Protein AF-X6LCC2-F1 (afdb_monomer)

Organism: Reticulomyxa filosa (NCBI:txid46433)

Solvent-accessible surface area (backbone atoms only — not comparable to full-atom values): 4965 Å² total; per-residue (Å²): 94,74,63,40,49,24,19,42,71,41,37,49,71,59,36,52,52,50,47,70,77,35,76,84,66,50,64,88,76,44,57,42,99,83,71,42,30,30,48,54,35,2,56,80,57,69,16,58,72,34,29,53,49,50,54,49,58,65,66,66,71,50,79,88,73,83,47,81,71,59,67,66,80,69,54,69,65,68,70,59,62,78,76,110

Nearest PDB structures (foldseek):
  6v9x-assembly1_A  TM=8.706E-01  e=2.696E-01  Homo sapiens
  6wj5-assembly1_D  TM=8.543E-01  e=2.696E-01  Homo sapiens
  7or0-assembly1_A  TM=8.600E-01  e=2.696E-01  Homo sapiens
  7yks-assembly1_A  TM=8.739E-01  e=1.024E+00  Drosophila melanogaster
  3w9g-assembly6_D-3  TM=5.692E-01  e=6.439E-01  Gallus gallus

InterPro domains:
  IPR002110 Ankyrin repeat [PF12796] (1-62)
  IPR002110 Ankyrin repeat [SM00248] (1-27)
  IPR002110 Ankyrin repeat [SM00248] (34-63)
  IPR036770 Ankyrin repeat-containing domain superfamily [G3DSA:1.25.40.20] (1-82)
  IPR036770 Ankyrin repeat-containing domain superfamily [SSF48403] (2-64)

Mean predicted aligned error: 9.97 Å

Radius of gyration: 13.3 Å; Cα contacts (8 Å, |Δi|>4): 78; chains: 1; bounding box: 30×30×34 Å

Sequence (84 aa):
TVVHEAAKSGNLSQLKLILQNHPDIDINYSCNEHRQTPLHLAINHQQWDVACYCIKQSAYIDIKEGAVNSLILGTPFENIKNSL

Structure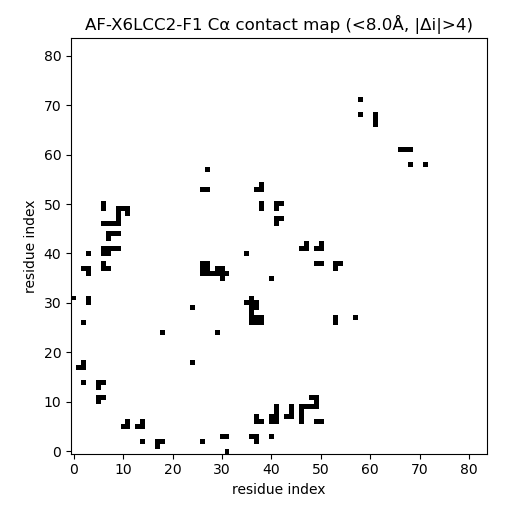 (mmCIF, N/CA/C/O backbone):
data_AF-X6LCC2-F1
#
_entry.id   AF-X6LCC2-F1
#
loop_
_atom_site.group_PDB
_atom_site.id
_atom_site.type_symbol
_atom_site.label_atom_id
_atom_site.label_alt_id
_atom_site.label_comp_id
_atom_site.label_asym_id
_atom_site.label_entity_id
_atom_site.label_seq_id
_atom_site.pdbx_PDB_ins_code
_atom_site.Cartn_x
_atom_site.Cartn_y
_atom_site.Cartn_z
_atom_site.occupancy
_atom_site.B_iso_or_equiv
_atom_site.auth_seq_id
_atom_site.auth_comp_id
_atom_site.auth_asym_id
_atom_site.auth_atom_id
_atom_site.pdbx_PDB_model_num
ATOM 1 N N . THR A 1 1 ? 2.588 -4.009 -11.516 1.00 86.31 1 THR A N 1
ATOM 2 C CA . THR A 1 1 ? 1.444 -4.954 -11.578 1.00 86.31 1 THR A CA 1
ATOM 3 C C . THR A 1 1 ? 0.167 -4.243 -11.142 1.00 86.31 1 THR A C 1
ATOM 5 O O . THR A 1 1 ? 0.259 -3.112 -10.680 1.00 86.31 1 THR A O 1
ATOM 8 N N . VAL A 1 2 ? -1.012 -4.865 -11.270 1.00 92.06 2 VAL A N 1
ATOM 9 C CA . VAL A 1 2 ? -2.311 -4.198 -11.022 1.00 92.06 2 VAL A CA 1
ATOM 10 C C . VAL A 1 2 ? -2.440 -3.645 -9.590 1.00 92.06 2 VAL A C 1
ATOM 12 O O . VAL A 1 2 ? -2.899 -2.521 -9.413 1.00 92.06 2 VAL A O 1
ATOM 15 N N . VAL A 1 3 ? -1.954 -4.374 -8.574 1.00 94.62 3 VAL A N 1
ATOM 16 C CA . VAL A 1 3 ? -1.960 -3.915 -7.166 1.00 94.62 3 VAL A CA 1
ATOM 17 C C . VAL A 1 3 ? -1.081 -2.672 -6.947 1.00 94.62 3 VAL A C 1
ATOM 19 O O . VAL A 1 3 ? -1.443 -1.772 -6.196 1.00 94.62 3 VAL A O 1
ATOM 22 N N . HIS A 1 4 ? 0.048 -2.586 -7.657 1.00 95.12 4 HIS A N 1
ATOM 23 C CA . HIS A 1 4 ? 0.971 -1.452 -7.588 1.00 95.12 4 HIS A CA 1
ATOM 24 C C . HIS A 1 4 ? 0.375 -0.203 -8.239 1.00 95.12 4 HIS A C 1
ATOM 26 O O . HIS A 1 4 ? 0.502 0.884 -7.687 1.00 95.12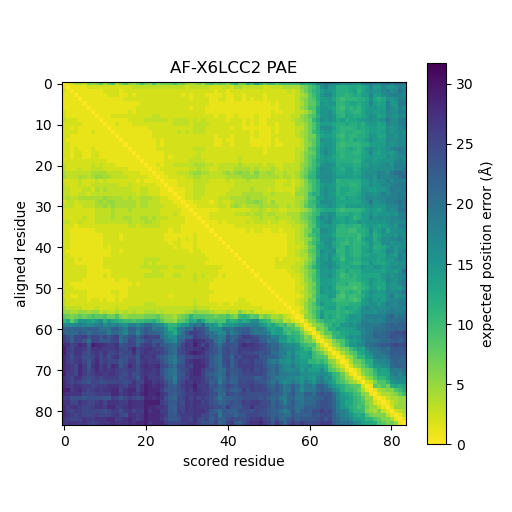 4 HIS A O 1
ATOM 32 N N . GLU A 1 5 ? -0.302 -0.359 -9.380 1.00 96.50 5 GLU A N 1
ATOM 33 C CA . GLU A 1 5 ? -0.957 0.766 -10.054 1.00 96.50 5 GLU A CA 1
ATOM 34 C C . GLU A 1 5 ? -2.115 1.313 -9.216 1.00 96.50 5 GLU A C 1
ATOM 36 O O . GLU A 1 5 ? -2.197 2.520 -9.017 1.00 96.50 5 GLU A O 1
ATOM 41 N N . ALA A 1 6 ? -2.943 0.440 -8.628 1.00 96.62 6 ALA A N 1
ATOM 42 C CA . ALA A 1 6 ? -4.016 0.866 -7.728 1.00 96.62 6 ALA A CA 1
ATOM 43 C C . ALA A 1 6 ? -3.477 1.643 -6.512 1.00 96.62 6 ALA A C 1
ATOM 45 O O . ALA A 1 6 ? -4.093 2.613 -6.069 1.00 96.62 6 ALA A O 1
ATOM 46 N N . ALA A 1 7 ? -2.313 1.244 -5.988 1.00 96.81 7 ALA A N 1
ATOM 47 C CA . ALA A 1 7 ? -1.675 1.952 -4.887 1.00 96.81 7 ALA A CA 1
ATOM 48 C C . ALA A 1 7 ? -1.070 3.296 -5.309 1.00 96.81 7 ALA A C 1
ATOM 50 O O . ALA A 1 7 ? -1.256 4.299 -4.622 1.00 96.81 7 ALA A O 1
ATOM 51 N N . LYS A 1 8 ? -0.409 3.330 -6.469 1.00 97.00 8 LYS A N 1
ATOM 52 C CA . LYS A 1 8 ? 0.141 4.543 -7.080 1.00 97.00 8 LYS A CA 1
ATOM 53 C C . LYS A 1 8 ? -0.944 5.578 -7.389 1.00 97.00 8 LYS A C 1
ATOM 55 O O . LYS A 1 8 ? -0.734 6.767 -7.168 1.00 97.00 8 LYS A O 1
ATOM 60 N N . SER A 1 9 ? -2.097 5.131 -7.885 1.00 97.50 9 SER A N 1
ATOM 61 C CA . SER A 1 9 ? -3.224 5.993 -8.251 1.00 97.50 9 SER A CA 1
ATOM 62 C C . SER A 1 9 ? -4.108 6.390 -7.063 1.00 97.50 9 SER A C 1
ATOM 64 O O . SER A 1 9 ? -5.060 7.142 -7.251 1.00 97.50 9 SER A O 1
ATOM 66 N N . GLY A 1 10 ? -3.873 5.825 -5.873 1.00 9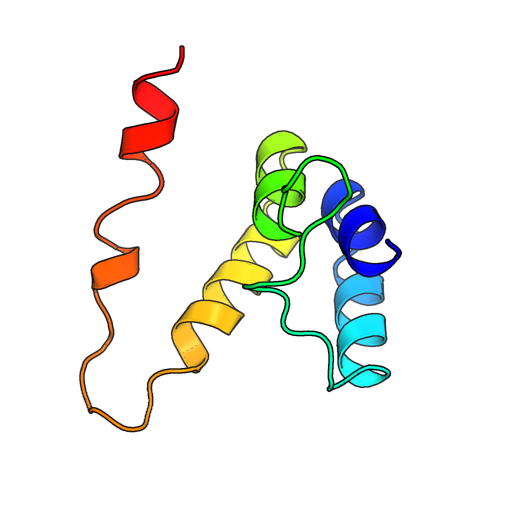6.88 10 GLY A N 1
ATOM 67 C CA . GLY A 1 10 ? -4.702 6.058 -4.687 1.00 96.88 10 GLY A CA 1
ATOM 68 C C . GLY A 1 10 ? -6.082 5.407 -4.723 1.00 96.88 10 GLY A C 1
ATOM 69 O O . GLY A 1 10 ? -6.944 5.744 -3.912 1.00 96.88 10 GLY A O 1
ATOM 70 N N . ASN A 1 11 ? -6.324 4.466 -5.638 1.00 97.31 11 ASN A N 1
ATOM 71 C CA . ASN A 1 11 ? -7.632 3.835 -5.778 1.00 97.31 11 ASN A CA 1
ATOM 72 C C . ASN A 1 11 ? -7.819 2.721 -4.737 1.00 97.31 11 ASN A C 1
ATOM 74 O O . ASN A 1 11 ? -7.686 1.530 -5.032 1.00 97.31 11 ASN A O 1
ATOM 78 N N . LEU A 1 12 ? -8.146 3.110 -3.501 1.00 96.81 12 LEU A N 1
ATOM 79 C CA . LEU A 1 12 ? -8.325 2.184 -2.380 1.00 96.81 12 LEU A CA 1
ATOM 80 C C . LEU A 1 12 ? -9.417 1.133 -2.637 1.00 96.81 12 LEU A C 1
ATOM 82 O O . LEU A 1 12 ? -9.265 -0.020 -2.236 1.00 96.81 12 LEU A O 1
ATOM 86 N N . SER A 1 13 ? -10.513 1.506 -3.300 1.00 97.44 13 SER A N 1
ATOM 87 C CA . SER A 1 13 ? -11.605 0.576 -3.615 1.00 97.44 13 SER A CA 1
ATOM 88 C C . SER A 1 13 ? -11.142 -0.518 -4.573 1.00 97.44 13 SER A C 1
ATOM 90 O O . SER A 1 13 ? -11.381 -1.700 -4.325 1.00 97.44 13 SER A O 1
ATOM 92 N N . GLN A 1 14 ? -10.422 -0.138 -5.630 1.00 96.69 14 GLN A N 1
ATOM 93 C CA . GLN A 1 14 ? -9.839 -1.093 -6.568 1.00 96.69 14 GLN A CA 1
ATOM 94 C C . GLN A 1 14 ? -8.767 -1.952 -5.897 1.00 96.69 14 GLN A C 1
ATOM 96 O O . GLN A 1 14 ? -8.746 -3.161 -6.112 1.00 96.69 14 GLN A O 1
ATOM 101 N N . LEU A 1 15 ? -7.919 -1.356 -5.053 1.00 96.06 15 LEU A N 1
ATOM 102 C CA . LEU A 1 15 ? -6.917 -2.093 -4.287 1.00 96.06 15 LEU A CA 1
ATOM 103 C C . LEU A 1 15 ? -7.572 -3.197 -3.448 1.00 96.06 15 LEU A C 1
ATOM 105 O O . LEU A 1 15 ? -7.180 -4.354 -3.552 1.00 96.06 15 LEU A O 1
ATOM 109 N N . LYS A 1 16 ? -8.615 -2.866 -2.677 1.00 94.94 16 LYS A N 1
ATOM 110 C CA . LYS A 1 16 ? -9.357 -3.844 -1.867 1.00 94.94 16 LYS A CA 1
ATOM 111 C C . LYS A 1 16 ? -9.992 -4.943 -2.718 1.00 94.94 16 LYS A C 1
ATOM 113 O O . LYS A 1 16 ? -9.886 -6.107 -2.352 1.00 94.94 16 LYS A O 1
ATOM 118 N N . LEU A 1 17 ? -10.606 -4.590 -3.849 1.00 96.75 17 LEU A N 1
ATOM 119 C CA . LEU A 1 17 ? -11.222 -5.563 -4.756 1.00 96.75 17 LEU A CA 1
ATOM 120 C C . LEU A 1 17 ? -10.190 -6.551 -5.322 1.00 96.75 17 LEU A C 1
ATOM 122 O O . LEU A 1 17 ? -10.457 -7.748 -5.392 1.00 96.75 17 LEU A O 1
ATOM 126 N N . ILE A 1 18 ? -9.000 -6.066 -5.692 1.00 95.00 18 ILE A N 1
ATOM 127 C CA . ILE A 1 18 ? -7.901 -6.919 -6.163 1.00 95.00 18 ILE A CA 1
ATOM 128 C C . ILE A 1 18 ? -7.499 -7.909 -5.067 1.00 95.00 18 ILE A C 1
ATOM 130 O O . ILE A 1 18 ? -7.425 -9.100 -5.340 1.00 95.00 18 ILE A O 1
ATOM 134 N N . LEU A 1 19 ? -7.292 -7.446 -3.832 1.00 92.69 19 LEU A N 1
ATOM 135 C CA . LEU A 1 19 ? -6.881 -8.319 -2.724 1.00 92.69 19 LEU A CA 1
ATOM 136 C C . LEU A 1 19 ? -7.959 -9.328 -2.321 1.00 92.69 19 LEU A C 1
ATOM 138 O O . LEU A 1 19 ? -7.640 -10.439 -1.918 1.00 92.69 19 LEU A O 1
ATOM 142 N N . GLN A 1 20 ? -9.234 -8.967 -2.463 1.00 93.94 20 GLN A N 1
ATOM 143 C CA . GLN A 1 20 ? -10.346 -9.895 -2.250 1.00 93.94 20 GLN A CA 1
ATOM 144 C C . GLN A 1 20 ? -10.386 -11.003 -3.308 1.00 93.94 20 GLN A C 1
ATOM 146 O O . GLN A 1 20 ? -10.644 -12.156 -2.972 1.00 93.94 20 GLN A O 1
ATOM 151 N N . ASN A 1 21 ? -10.127 -10.664 -4.573 1.00 95.94 21 ASN A N 1
ATOM 152 C CA . ASN A 1 21 ? -10.147 -11.624 -5.681 1.00 95.94 21 ASN A CA 1
ATOM 153 C C . ASN A 1 21 ? -8.850 -12.441 -5.799 1.00 95.94 21 ASN A C 1
ATOM 155 O O . ASN A 1 21 ? -8.857 -13.507 -6.411 1.00 95.94 21 ASN A O 1
ATOM 159 N N . HIS A 1 22 ? -7.754 -11.946 -5.224 1.00 92.31 22 HIS A N 1
ATOM 160 C CA . HIS A 1 22 ? -6.422 -12.548 -5.275 1.00 92.31 22 HIS A CA 1
ATOM 161 C C . HIS A 1 22 ? -5.840 -12.678 -3.858 1.00 92.31 22 HIS A C 1
ATOM 163 O O . HIS A 1 22 ? -4.946 -11.912 -3.482 1.00 92.31 22 HIS A O 1
ATOM 169 N N . PRO A 1 23 ? -6.356 -13.620 -3.045 1.00 89.44 23 PRO A N 1
ATOM 170 C CA . PRO A 1 23 ? -5.934 -13.794 -1.653 1.00 89.44 23 PRO A CA 1
ATOM 171 C C . PRO A 1 23 ? -4.478 -14.269 -1.506 1.00 89.44 23 PRO A C 1
ATOM 173 O O . PRO A 1 23 ? -3.941 -14.268 -0.403 1.00 89.44 23 PRO A O 1
ATOM 176 N N . ASP A 1 24 ? -3.841 -14.683 -2.601 1.00 90.50 24 ASP A N 1
ATOM 177 C CA . ASP A 1 24 ? -2.430 -15.055 -2.693 1.00 90.50 24 ASP A CA 1
ATOM 178 C C . ASP A 1 24 ? -1.474 -13.848 -2.738 1.00 90.50 24 ASP A C 1
ATOM 180 O O . ASP A 1 24 ? -0.272 -14.001 -2.510 1.00 90.50 24 ASP A O 1
ATOM 184 N N . ILE A 1 25 ? -1.983 -12.640 -3.007 1.00 89.88 25 ILE A N 1
ATOM 185 C CA . ILE A 1 25 ? -1.162 -11.428 -3.040 1.00 89.88 25 ILE A CA 1
ATOM 186 C C . ILE A 1 25 ? -0.873 -10.953 -1.617 1.00 89.88 25 ILE A C 1
ATOM 188 O O . ILE A 1 25 ? -1.715 -10.335 -0.965 1.00 89.88 25 ILE A O 1
ATOM 192 N N . ASP A 1 26 ? 0.373 -11.119 -1.183 1.00 89.19 26 ASP A N 1
ATOM 193 C CA . ASP A 1 26 ? 0.876 -10.435 0.005 1.00 89.19 26 ASP A CA 1
ATOM 194 C C . ASP A 1 26 ? 1.397 -9.035 -0.356 1.00 89.19 26 ASP A C 1
ATOM 196 O O . ASP A 1 26 ? 2.474 -8.869 -0.937 1.00 89.19 26 ASP A O 1
ATOM 200 N N . ILE A 1 27 ? 0.632 -7.999 -0.004 1.00 88.19 27 ILE A N 1
ATOM 201 C CA . ILE A 1 27 ? 0.980 -6.597 -0.289 1.00 88.19 27 ILE A CA 1
ATOM 202 C C . ILE A 1 27 ? 2.229 -6.098 0.438 1.00 88.19 27 ILE A C 1
ATOM 204 O O . ILE A 1 27 ? 2.754 -5.046 0.069 1.00 88.19 27 ILE A O 1
ATOM 208 N N . ASN A 1 28 ? 2.705 -6.819 1.455 1.00 84.69 28 ASN A N 1
ATOM 209 C CA . ASN A 1 28 ? 3.908 -6.445 2.192 1.00 84.69 28 ASN A CA 1
ATOM 210 C C . ASN A 1 28 ? 5.182 -6.904 1.471 1.00 84.69 28 ASN A C 1
ATOM 212 O O . ASN A 1 28 ? 6.219 -6.255 1.601 1.00 84.69 28 ASN A O 1
ATOM 216 N N . TYR A 1 29 ? 5.096 -7.983 0.686 1.00 85.06 29 TYR A N 1
ATOM 217 C CA . TYR A 1 29 ? 6.241 -8.587 -0.009 1.00 85.06 29 TYR A CA 1
ATOM 218 C C . TYR A 1 29 ? 6.152 -8.503 -1.538 1.00 85.06 29 TYR A C 1
ATOM 220 O O . TYR A 1 29 ? 7.148 -8.732 -2.226 1.00 85.06 29 TYR A O 1
ATOM 228 N N . SER A 1 30 ? 4.986 -8.165 -2.094 1.00 88.25 30 SER A N 1
ATOM 229 C CA . SER A 1 30 ? 4.829 -7.944 -3.531 1.00 88.25 30 SER A CA 1
ATOM 230 C C . SER A 1 30 ? 5.594 -6.693 -3.962 1.00 88.25 30 SER A C 1
ATOM 232 O O . SER A 1 30 ? 5.351 -5.606 -3.442 1.00 88.25 30 SER A O 1
ATOM 234 N N . CYS A 1 31 ? 6.492 -6.849 -4.936 1.00 91.25 31 CYS A N 1
ATOM 235 C CA . CYS A 1 31 ? 7.306 -5.770 -5.487 1.00 91.25 31 CYS A CA 1
ATOM 236 C C . CYS A 1 31 ? 7.125 -5.658 -7.005 1.00 91.25 31 CYS A C 1
ATOM 238 O O . CYS A 1 31 ? 6.967 -6.662 -7.705 1.00 91.25 31 CYS A O 1
ATOM 240 N N . ASN A 1 32 ? 7.178 -4.432 -7.526 1.00 91.06 32 ASN A N 1
ATOM 241 C CA . ASN A 1 32 ? 7.268 -4.176 -8.963 1.00 91.06 32 ASN A CA 1
ATOM 242 C C . ASN A 1 32 ? 8.706 -4.390 -9.491 1.00 91.06 32 ASN A C 1
ATOM 244 O O . ASN A 1 32 ? 9.622 -4.742 -8.748 1.00 91.06 32 ASN A O 1
ATOM 248 N N . GLU A 1 33 ? 8.918 -4.131 -10.784 1.00 92.81 33 GLU A N 1
ATOM 249 C CA . GLU A 1 33 ? 10.232 -4.220 -11.445 1.00 92.81 33 GLU A CA 1
ATOM 250 C C . GLU A 1 33 ? 11.304 -3.292 -10.842 1.00 92.81 33 GLU A C 1
ATOM 252 O O . GLU A 1 33 ? 12.496 -3.575 -10.929 1.00 92.81 33 GLU A O 1
ATOM 257 N N . HIS A 1 34 ? 10.883 -2.226 -10.156 1.00 91.19 34 HIS A N 1
ATOM 258 C CA . HIS A 1 34 ? 11.746 -1.288 -9.436 1.00 91.19 34 HIS A CA 1
ATOM 259 C C . HIS A 1 34 ? 11.946 -1.657 -7.959 1.00 91.19 34 HIS A C 1
ATOM 261 O O . HIS A 1 34 ? 12.462 -0.844 -7.194 1.00 91.19 34 HIS A O 1
ATOM 267 N N . ARG A 1 35 ? 11.545 -2.865 -7.538 1.00 91.44 35 ARG A N 1
ATOM 268 C CA . ARG A 1 35 ? 11.606 -3.334 -6.140 1.00 91.44 35 ARG A CA 1
ATOM 269 C C . ARG A 1 35 ? 10.787 -2.483 -5.158 1.00 91.44 35 ARG A C 1
ATOM 271 O O . ARG A 1 35 ? 11.092 -2.443 -3.971 1.00 91.44 35 ARG A O 1
ATOM 278 N N . GLN A 1 36 ? 9.750 -1.803 -5.639 1.00 91.31 36 GLN A N 1
ATOM 279 C CA . GLN A 1 36 ? 8.856 -1.000 -4.808 1.00 91.31 36 GLN A CA 1
ATOM 280 C C . GLN A 1 36 ? 7.619 -1.812 -4.450 1.00 91.31 36 GLN A C 1
ATOM 282 O O . GLN A 1 36 ? 6.987 -2.376 -5.340 1.00 91.31 36 GLN A O 1
ATOM 287 N N . THR A 1 37 ? 7.249 -1.808 -3.172 1.00 94.44 37 THR A N 1
ATOM 288 C CA . THR A 1 37 ? 5.968 -2.359 -2.703 1.00 94.44 37 THR A CA 1
ATOM 289 C C . THR A 1 37 ? 4.811 -1.384 -2.971 1.00 94.44 37 THR A C 1
ATOM 291 O O . THR A 1 37 ? 5.048 -0.188 -3.193 1.00 94.44 37 THR A O 1
ATOM 294 N N . PRO A 1 38 ? 3.541 -1.829 -2.891 1.00 95.19 38 PRO A N 1
ATOM 295 C CA . PRO A 1 38 ? 2.381 -0.939 -2.942 1.00 95.19 38 PRO A CA 1
ATOM 296 C C . PRO A 1 38 ? 2.458 0.228 -1.944 1.00 95.19 38 PRO A C 1
ATOM 298 O O . PRO A 1 38 ? 2.084 1.348 -2.287 1.00 95.19 38 PRO A O 1
ATOM 301 N N . LEU A 1 39 ? 3.002 0.006 -0.739 1.00 95.31 39 LEU A N 1
ATOM 302 C CA . LEU A 1 39 ? 3.196 1.066 0.256 1.00 95.31 39 LEU A CA 1
ATOM 303 C C . LEU A 1 39 ? 4.196 2.136 -0.215 1.00 95.31 39 LEU A C 1
ATOM 305 O O . LEU A 1 39 ? 3.914 3.323 -0.063 1.00 95.31 39 LEU A O 1
ATOM 309 N N . HIS A 1 40 ? 5.319 1.746 -0.834 1.00 92.44 40 HIS A N 1
ATOM 310 C CA . HIS A 1 40 ? 6.290 2.706 -1.381 1.00 92.44 40 HIS A CA 1
ATOM 311 C C . HIS A 1 40 ? 5.642 3.622 -2.424 1.00 92.44 40 HIS A C 1
ATOM 313 O O . HIS A 1 40 ? 5.832 4.836 -2.396 1.00 92.44 40 HIS A O 1
ATOM 319 N N . LEU A 1 41 ? 4.851 3.045 -3.333 1.00 95.69 41 LEU A N 1
ATOM 320 C CA . LEU A 1 41 ? 4.158 3.810 -4.370 1.00 95.69 41 LEU A CA 1
ATOM 321 C C . LEU A 1 41 ? 3.109 4.749 -3.776 1.00 95.69 41 LEU A C 1
ATOM 323 O O . LEU A 1 41 ? 3.042 5.906 -4.183 1.00 95.69 41 LEU A O 1
ATOM 327 N N . ALA A 1 42 ? 2.340 4.284 -2.790 1.00 96.06 42 ALA A N 1
ATOM 328 C CA . ALA A 1 42 ? 1.354 5.115 -2.114 1.00 96.06 42 ALA A CA 1
ATOM 329 C C . ALA A 1 42 ? 2.003 6.317 -1.409 1.00 96.06 42 ALA A C 1
ATOM 331 O O . ALA A 1 42 ? 1.518 7.434 -1.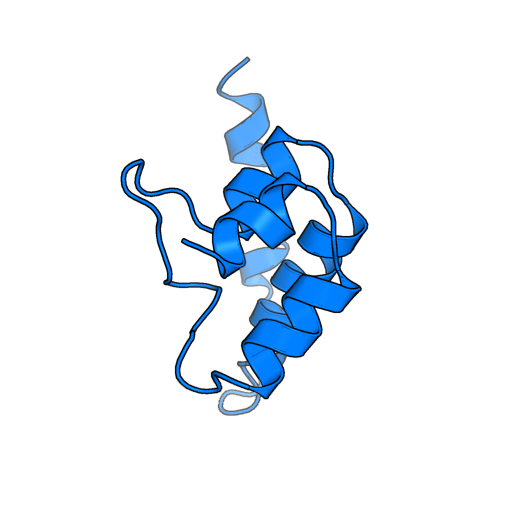555 1.00 96.06 42 ALA A O 1
ATOM 332 N N . ILE A 1 43 ? 3.127 6.126 -0.708 1.00 92.81 43 ILE A N 1
ATOM 333 C CA . ILE A 1 43 ? 3.852 7.220 -0.036 1.00 92.81 43 ILE A CA 1
ATOM 334 C C . ILE A 1 43 ? 4.423 8.210 -1.058 1.00 92.81 43 ILE A C 1
ATOM 336 O O . ILE A 1 43 ? 4.172 9.410 -0.952 1.00 92.81 43 ILE A O 1
ATOM 340 N N . ASN A 1 44 ? 5.129 7.721 -2.083 1.00 94.31 44 ASN A N 1
ATOM 341 C CA . ASN A 1 44 ? 5.764 8.575 -3.095 1.00 94.31 44 ASN A CA 1
ATOM 342 C C . ASN A 1 44 ? 4.749 9.418 -3.882 1.00 94.31 44 ASN A C 1
ATOM 344 O O . ASN A 1 44 ? 5.064 10.521 -4.323 1.00 94.31 44 ASN A O 1
ATOM 348 N N . HIS A 1 45 ? 3.528 8.905 -4.044 1.00 94.81 45 HIS A N 1
ATOM 349 C CA . HIS A 1 45 ? 2.430 9.591 -4.722 1.00 94.81 45 HIS A CA 1
ATOM 350 C C . HIS A 1 45 ? 1.437 10.263 -3.761 1.00 94.81 45 HIS A C 1
ATOM 352 O O . HIS A 1 45 ? 0.391 10.723 -4.216 1.00 94.81 45 HIS A O 1
ATOM 358 N N . GLN A 1 46 ? 1.752 10.343 -2.461 1.00 97.06 46 GLN A N 1
ATOM 359 C CA . GLN A 1 46 ? 0.943 11.012 -1.428 1.00 97.06 46 GLN A CA 1
ATOM 360 C C . GLN A 1 46 ? -0.487 10.452 -1.287 1.00 97.06 46 GLN A C 1
ATOM 362 O O . GLN A 1 46 ? -1.434 11.162 -0.955 1.00 97.06 46 GLN A O 1
ATOM 367 N N . GLN A 1 47 ? -0.649 9.152 -1.525 1.00 97.81 47 GLN A N 1
ATOM 368 C CA . GLN A 1 47 ? -1.912 8.424 -1.434 1.00 97.81 47 GLN A CA 1
ATOM 369 C C . GLN A 1 47 ? -2.128 7.890 -0.014 1.00 97.81 47 GLN A C 1
ATOM 371 O O . GLN A 1 47 ? -2.001 6.693 0.263 1.00 97.81 47 GLN A O 1
ATOM 376 N N . TRP A 1 48 ? -2.434 8.799 0.912 1.00 93.31 48 TRP A N 1
ATOM 377 C CA . TRP A 1 48 ? -2.446 8.524 2.353 1.00 93.31 48 TRP A CA 1
ATOM 378 C C . TRP A 1 48 ? -3.473 7.480 2.793 1.00 93.31 48 TRP A C 1
ATOM 380 O O . TRP A 1 48 ? -3.178 6.694 3.690 1.00 93.31 48 TRP A O 1
ATOM 390 N N . ASP A 1 49 ? -4.638 7.412 2.149 1.00 95.94 49 ASP A N 1
ATOM 391 C CA . ASP A 1 49 ? -5.665 6.415 2.480 1.00 95.94 49 ASP A CA 1
ATOM 392 C C . ASP A 1 49 ? -5.199 4.993 2.157 1.00 95.94 49 ASP A C 1
ATOM 394 O 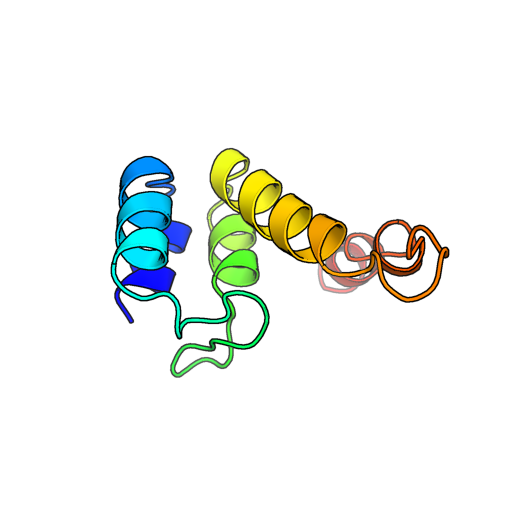O . ASP A 1 49 ? -5.393 4.064 2.947 1.00 95.94 49 ASP A O 1
ATOM 398 N N . VAL A 1 50 ? -4.526 4.826 1.015 1.00 95.75 50 VAL A N 1
ATOM 399 C CA . VAL A 1 50 ? -3.903 3.555 0.642 1.00 95.75 50 VAL A CA 1
ATOM 400 C C . VAL A 1 50 ? -2.729 3.243 1.562 1.00 95.75 50 VAL A C 1
ATOM 402 O O . VAL A 1 50 ? -2.632 2.118 2.048 1.00 95.75 50 VAL A O 1
ATOM 405 N N . ALA A 1 51 ? -1.869 4.221 1.851 1.00 93.38 51 ALA A N 1
ATOM 406 C CA . ALA A 1 51 ? -0.741 4.025 2.757 1.00 93.38 51 ALA A CA 1
ATOM 407 C C . ALA A 1 51 ? -1.216 3.576 4.151 1.00 93.38 51 ALA A C 1
ATOM 409 O O . ALA A 1 51 ? -0.737 2.569 4.675 1.00 93.38 51 ALA A O 1
ATOM 410 N N . CYS A 1 52 ? -2.226 4.251 4.710 1.00 91.31 52 CYS A N 1
ATOM 411 C CA . CYS A 1 52 ? -2.863 3.873 5.971 1.00 91.31 52 CYS A CA 1
ATOM 412 C C . CYS A 1 52 ? -3.450 2.461 5.918 1.00 91.31 52 CYS A C 1
ATOM 414 O O . CYS A 1 52 ? -3.335 1.712 6.888 1.00 91.31 52 CYS A O 1
ATOM 416 N N . TYR A 1 53 ? -4.096 2.088 4.811 1.00 93.00 53 TYR A N 1
ATOM 417 C CA . TYR A 1 53 ? -4.634 0.743 4.644 1.00 93.00 53 TYR A CA 1
ATOM 418 C C . TYR A 1 53 ? -3.526 -0.316 4.634 1.00 93.00 53 TYR A C 1
ATOM 420 O O . TYR A 1 53 ? -3.616 -1.272 5.400 1.00 93.00 53 TYR A O 1
ATOM 428 N N . CYS A 1 54 ? -2.471 -0.124 3.837 1.00 89.75 54 CYS A N 1
ATOM 429 C CA . CYS A 1 54 ? -1.331 -1.040 3.774 1.00 89.75 54 CYS A CA 1
ATOM 430 C C . CYS A 1 54 ? -0.677 -1.217 5.154 1.00 89.75 54 CYS A C 1
ATOM 432 O O . CYS A 1 54 ? -0.505 -2.348 5.594 1.00 89.75 54 CYS A O 1
ATOM 434 N N . ILE A 1 55 ? -0.420 -0.122 5.883 1.00 86.06 55 ILE A N 1
ATOM 435 C CA . ILE A 1 55 ? 0.148 -0.165 7.244 1.00 86.06 55 ILE A CA 1
ATOM 436 C C . ILE A 1 55 ? -0.758 -0.949 8.204 1.00 86.06 55 ILE A C 1
ATOM 438 O O . ILE A 1 55 ? -0.279 -1.765 8.990 1.00 86.06 55 ILE A O 1
ATOM 442 N N . LYS A 1 56 ? -2.080 -0.735 8.140 1.00 85.62 56 LYS A N 1
ATOM 443 C CA . LYS A 1 56 ? -3.043 -1.474 8.97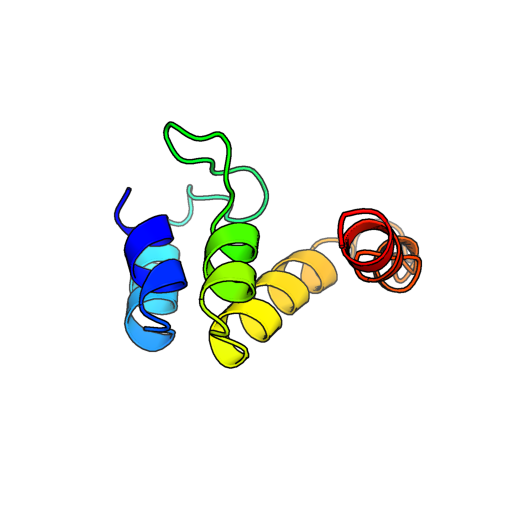3 1.00 85.62 56 LYS A CA 1
ATOM 444 C C . LYS A 1 56 ? -3.045 -2.971 8.669 1.00 85.62 56 LYS A C 1
ATOM 446 O O . LYS A 1 56 ? -3.187 -3.759 9.598 1.00 85.62 56 LYS A O 1
ATOM 451 N N . GLN A 1 57 ? -2.896 -3.362 7.403 1.00 82.06 57 GLN A N 1
ATOM 452 C CA . GLN A 1 57 ? -2.786 -4.776 7.033 1.00 82.06 57 GLN A CA 1
ATOM 453 C C . GLN A 1 57 ? -1.504 -5.399 7.594 1.00 82.06 57 GLN A C 1
ATOM 455 O O . GLN A 1 57 ? -1.565 -6.508 8.112 1.00 82.06 57 GLN A O 1
ATOM 460 N N . SER A 1 58 ? -0.376 -4.679 7.588 1.00 69.75 58 SER A N 1
ATOM 461 C CA . SER A 1 58 ? 0.857 -5.146 8.240 1.00 69.75 58 SER A CA 1
ATOM 462 C C . SER A 1 58 ? 0.689 -5.289 9.760 1.00 69.75 58 SER A C 1
ATOM 464 O O . SER A 1 58 ? 1.175 -6.249 10.346 1.00 69.75 58 SER A O 1
ATOM 466 N N . ALA A 1 59 ? -0.030 -4.361 10.404 1.00 60.16 59 ALA A N 1
ATOM 467 C CA . ALA A 1 59 ? -0.255 -4.370 11.853 1.00 60.16 59 ALA A CA 1
ATOM 468 C C . ALA A 1 59 ? -1.234 -5.460 12.335 1.00 60.16 59 ALA A C 1
ATOM 470 O O . ALA A 1 59 ? -1.166 -5.877 13.488 1.00 60.16 59 ALA A O 1
ATOM 471 N N . TYR A 1 60 ? -2.154 -5.922 11.483 1.00 56.09 60 TYR A N 1
ATOM 472 C CA . TYR A 1 60 ? -3.144 -6.947 11.842 1.00 56.09 60 TYR A CA 1
ATOM 473 C C . TYR A 1 60 ? -2.567 -8.378 11.850 1.00 56.09 60 TYR A C 1
ATOM 475 O O . TYR A 1 60 ? -3.187 -9.285 12.399 1.00 56.09 60 TYR A O 1
ATOM 483 N N . ILE A 1 61 ? -1.384 -8.600 11.264 1.00 51.03 61 ILE A N 1
ATOM 484 C CA . ILE A 1 61 ? -0.854 -9.947 10.980 1.00 51.03 61 ILE A CA 1
ATOM 485 C C . ILE A 1 61 ? -0.084 -10.594 12.157 1.00 51.03 61 ILE A C 1
ATOM 487 O O . ILE A 1 61 ? 0.296 -11.755 12.052 1.00 51.03 61 ILE A O 1
ATOM 491 N N . ASP A 1 62 ? 0.052 -9.952 13.325 1.00 46.19 62 ASP A N 1
ATOM 492 C CA . ASP A 1 62 ? 0.845 -10.510 14.441 1.00 46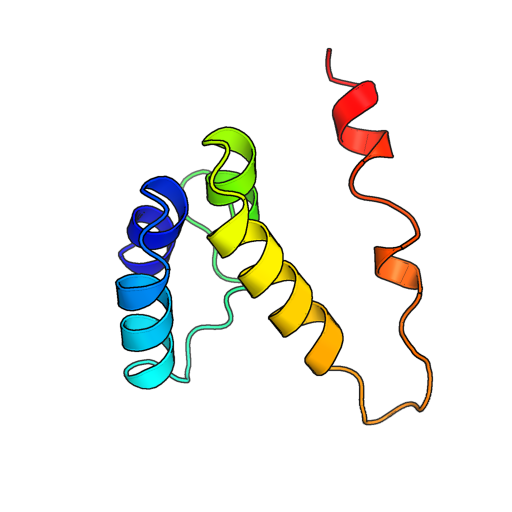.19 62 ASP A CA 1
ATOM 493 C C . ASP A 1 62 ? 0.048 -10.895 15.705 1.00 46.19 62 ASP A C 1
ATOM 495 O O . ASP A 1 62 ? 0.319 -10.449 16.818 1.00 46.19 62 ASP A O 1
ATOM 499 N N . ILE A 1 63 ? -0.988 -11.728 15.554 1.00 44.56 63 ILE A N 1
ATOM 500 C CA . ILE A 1 63 ? -1.835 -12.168 16.687 1.00 44.56 63 ILE A CA 1
ATOM 501 C C . ILE A 1 63 ? -1.369 -13.507 17.292 1.00 44.56 63 ILE A C 1
ATOM 503 O O . ILE A 1 63 ? -1.996 -14.022 18.217 1.00 44.56 63 ILE A O 1
ATOM 507 N N . LYS A 1 64 ? -0.278 -14.109 16.795 1.00 48.44 64 LYS A N 1
ATOM 508 C CA . LYS A 1 64 ? 0.215 -15.397 17.319 1.00 48.44 64 LYS A CA 1
ATOM 509 C C . LYS A 1 64 ? 1.257 -15.269 18.429 1.00 48.44 64 LYS A C 1
ATOM 511 O O . LYS A 1 64 ? 1.483 -16.266 19.109 1.00 48.44 64 LYS A O 1
ATOM 516 N N . GLU A 1 65 ? 1.819 -14.082 18.666 1.00 48.06 65 GLU A N 1
ATOM 517 C CA . GLU A 1 65 ? 2.871 -13.911 19.678 1.00 48.06 65 GLU A CA 1
ATOM 518 C C . GLU A 1 65 ? 2.639 -12.790 20.704 1.00 48.06 65 GLU A C 1
ATOM 520 O O . GLU A 1 65 ? 3.556 -12.431 21.431 1.00 48.06 65 GLU A O 1
ATOM 525 N N . GLY A 1 66 ? 1.421 -12.247 20.834 1.00 43.03 66 GLY A N 1
ATOM 526 C CA . GLY A 1 66 ? 1.045 -11.379 21.968 1.00 43.03 66 GLY A CA 1
ATOM 527 C C . GLY A 1 66 ? 1.855 -10.081 22.125 1.00 43.03 66 GLY A C 1
ATOM 528 O O . GLY A 1 66 ? 1.610 -9.313 23.055 1.00 43.03 66 GLY A O 1
ATOM 529 N N . ALA A 1 67 ? 2.785 -9.806 21.217 1.00 42.72 67 ALA A N 1
ATOM 530 C CA . ALA A 1 67 ? 3.444 -8.535 21.069 1.00 42.72 67 ALA A CA 1
ATOM 531 C C . ALA A 1 67 ? 2.629 -7.733 20.060 1.00 42.72 67 ALA A C 1
ATOM 533 O O . ALA A 1 67 ? 2.555 -8.071 18.882 1.00 42.72 67 ALA A O 1
ATOM 534 N N . VAL A 1 68 ? 2.038 -6.620 20.500 1.00 46.84 68 VAL A N 1
ATOM 535 C CA . VAL A 1 68 ? 1.844 -5.507 19.569 1.00 46.84 68 VAL A CA 1
ATOM 536 C C . VAL A 1 68 ? 3.236 -5.246 19.026 1.00 46.84 68 VAL A C 1
ATOM 538 O O . VAL A 1 68 ? 4.101 -4.812 19.789 1.00 46.84 68 VAL A O 1
ATOM 541 N N . ASN A 1 69 ? 3.487 -5.596 17.766 1.00 49.88 69 ASN A N 1
ATOM 542 C CA . ASN A 1 69 ? 4.797 -5.418 17.177 1.00 49.88 69 ASN A CA 1
ATOM 543 C C . ASN A 1 69 ? 5.008 -3.909 16.985 1.00 49.88 69 ASN A C 1
ATOM 545 O O . ASN A 1 69 ? 4.788 -3.319 15.928 1.00 49.88 69 ASN A O 1
ATOM 549 N N . SER A 1 70 ? 5.422 -3.268 18.079 1.00 45.25 70 SER A N 1
ATOM 550 C CA . SER A 1 70 ? 5.836 -1.873 18.197 1.00 45.25 70 SER A CA 1
ATOM 551 C C . SER A 1 70 ? 7.054 -1.578 17.306 1.00 45.25 70 SER A C 1
ATOM 553 O O . SER A 1 70 ? 7.508 -0.441 17.223 1.00 45.25 70 SER A O 1
ATOM 555 N N . LEU A 1 71 ? 7.564 -2.580 16.574 1.00 40.25 71 LEU A N 1
ATOM 556 C CA . LEU A 1 71 ? 8.582 -2.424 15.542 1.00 40.25 71 LEU A CA 1
ATOM 557 C C . LEU A 1 71 ? 8.163 -1.496 14.391 1.00 40.25 71 LEU A C 1
ATOM 559 O O . LEU A 1 71 ? 9.047 -0.935 13.755 1.00 40.25 71 LEU A O 1
ATOM 563 N N . ILE A 1 72 ? 6.867 -1.265 14.136 1.00 46.44 72 ILE A N 1
ATOM 564 C CA . ILE A 1 72 ? 6.438 -0.331 13.068 1.00 46.44 72 ILE A CA 1
ATOM 565 C C . ILE A 1 72 ? 6.208 1.101 13.590 1.00 46.44 72 ILE A C 1
ATOM 567 O O . ILE A 1 72 ? 6.294 2.062 12.825 1.00 46.44 72 ILE A O 1
ATOM 571 N N . LEU A 1 73 ? 5.993 1.287 14.901 1.00 45.06 73 LEU A N 1
ATOM 572 C CA . LEU A 1 73 ? 6.083 2.622 15.516 1.00 45.06 73 LEU A CA 1
ATOM 573 C C . LEU A 1 73 ? 7.548 3.074 15.655 1.00 45.06 73 LEU A C 1
ATOM 575 O O . LEU A 1 73 ? 7.822 4.271 15.681 1.00 45.06 73 LEU A O 1
ATOM 579 N N . GLY A 1 74 ? 8.491 2.127 15.645 1.00 42.31 74 GLY A N 1
ATOM 580 C CA . GLY A 1 74 ? 9.937 2.343 15.624 1.00 42.31 74 GLY A CA 1
ATOM 581 C C . GLY A 1 74 ? 10.557 2.630 14.249 1.00 42.31 74 GLY A C 1
ATOM 582 O O . GLY A 1 74 ? 11.697 2.231 14.048 1.00 42.31 74 GLY A O 1
ATOM 583 N N . THR A 1 75 ? 9.866 3.372 13.367 1.00 44.41 75 THR A N 1
ATOM 584 C CA . THR A 1 75 ? 10.335 4.007 12.100 1.00 44.41 75 THR A CA 1
ATOM 585 C C . THR A 1 75 ? 9.934 3.342 10.766 1.0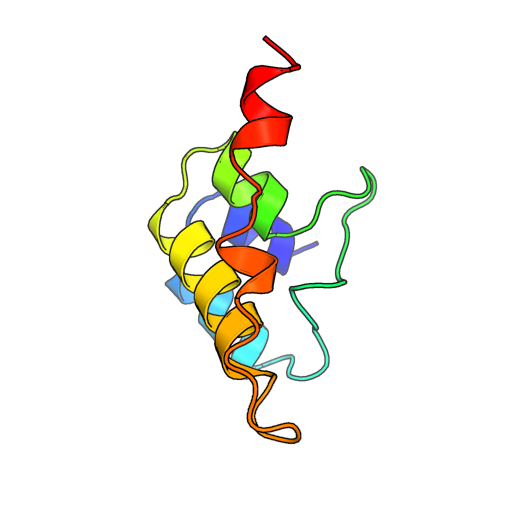0 44.41 75 THR A C 1
ATOM 587 O O . THR A 1 75 ? 10.274 2.203 10.466 1.00 44.41 75 THR A O 1
ATOM 590 N N . PRO A 1 76 ? 9.219 4.112 9.918 1.00 42.53 76 PRO A N 1
ATOM 591 C CA . PRO A 1 76 ? 9.676 4.401 8.545 1.00 42.53 76 PRO A CA 1
ATOM 592 C C . PRO A 1 76 ? 9.995 5.891 8.317 1.00 42.53 76 PRO A C 1
ATOM 594 O O . PRO A 1 76 ? 10.546 6.255 7.283 1.00 42.53 76 PRO A O 1
ATOM 597 N N . PHE A 1 77 ? 9.659 6.767 9.271 1.00 48.53 77 PHE A N 1
ATOM 598 C CA . PHE A 1 77 ? 9.832 8.219 9.128 1.00 48.53 77 PHE A CA 1
ATOM 599 C C . PHE A 1 77 ? 11.299 8.682 9.241 1.00 48.53 77 PHE A C 1
ATOM 601 O O . PHE A 1 77 ? 11.683 9.633 8.565 1.00 48.53 77 PHE A O 1
ATOM 608 N N . GLU A 1 78 ? 12.151 7.990 10.009 1.00 42.88 78 GLU A N 1
ATOM 609 C CA . GLU A 1 78 ? 13.572 8.370 10.160 1.00 42.88 78 GLU A CA 1
ATOM 610 C C . GLU A 1 78 ? 14.407 8.110 8.895 1.00 42.88 78 GLU A C 1
ATOM 612 O O . GLU A 1 78 ? 15.331 8.862 8.597 1.00 42.88 78 GLU A O 1
ATOM 617 N N . ASN A 1 79 ? 14.039 7.120 8.074 1.00 41.09 79 ASN A N 1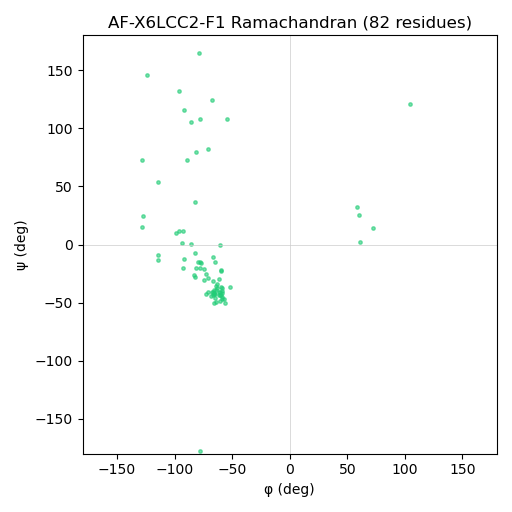
ATOM 618 C CA . ASN A 1 79 ? 14.735 6.868 6.806 1.00 41.09 79 ASN A CA 1
ATOM 619 C C . ASN A 1 79 ? 14.307 7.809 5.671 1.00 41.09 79 ASN A C 1
ATOM 621 O O . ASN A 1 79 ? 15.017 7.912 4.675 1.00 41.09 79 ASN A O 1
ATOM 625 N N . ILE A 1 80 ? 13.191 8.529 5.817 1.00 50.91 80 ILE A N 1
ATOM 626 C CA . ILE A 1 80 ? 12.759 9.537 4.836 1.00 50.91 80 ILE A CA 1
ATOM 627 C C . ILE A 1 80 ? 13.482 10.874 5.086 1.00 50.91 80 ILE A C 1
ATOM 629 O O . ILE A 1 80 ? 13.719 11.629 4.147 1.00 50.91 80 ILE A O 1
ATOM 633 N N . LYS A 1 81 ? 13.922 11.151 6.323 1.00 42.78 81 LYS A N 1
ATOM 634 C CA . LYS A 1 81 ? 14.651 12.384 6.672 1.00 42.78 81 LYS A CA 1
ATOM 635 C C . LYS A 1 81 ? 16.133 12.377 6.260 1.00 42.78 81 LYS A C 1
ATOM 637 O O . LYS A 1 81 ? 16.709 13.444 6.115 1.00 42.78 81 LYS A O 1
ATOM 642 N N . ASN A 1 82 ? 16.727 11.204 6.026 1.00 38.03 82 ASN A N 1
ATOM 643 C CA . ASN A 1 82 ? 18.132 11.050 5.607 1.00 38.03 82 ASN A CA 1
ATOM 644 C C . ASN A 1 82 ? 18.325 10.911 4.081 1.00 38.03 82 ASN A C 1
ATOM 646 O O . ASN A 1 82 ? 19.405 10.541 3.623 1.00 38.03 82 ASN A O 1
ATOM 650 N N . SER A 1 83 ? 17.290 11.166 3.278 1.00 42.00 83 SER A N 1
ATOM 651 C CA . SER A 1 83 ? 17.381 11.217 1.806 1.00 42.00 83 SER A CA 1
ATOM 652 C C . SER A 1 83 ? 16.801 12.505 1.207 1.00 42.00 83 SER A C 1
ATOM 654 O O . SER A 1 83 ? 16.440 12.527 0.031 1.00 42.00 83 SER A O 1
ATOM 656 N N . LEU A 1 84 ? 16.758 13.581 2.002 1.00 42.16 84 LEU A N 1
ATOM 657 C CA . LEU A 1 84 ? 16.605 14.965 1.543 1.00 42.16 84 LEU A CA 1
ATOM 658 C C . LEU A 1 84 ? 17.782 15.807 2.036 1.00 42.16 84 LEU A C 1
ATOM 660 O O . LEU A 1 84 ? 18.103 15.700 3.240 1.00 42.16 84 LEU A O 1
#

Secondary structure (DSSP, 8-state):
-HHHHHHHTT-HHHHHHHHHH-TT--TTT---TTS--HHHHHHHTT-HHHHHHHHHHHHHT--SSS---TTTTT-SHHHHHTT-

Foldseek 3Di:
DQLLVCLLVLVVVSNVVCCVVCVVDDQVCDADPVRDGSLNSNVVNVSVVSNVVNVVVVQVPPPPPPDSPCVPVVDPPVVVVVPD

pLDDT: mean 78.13, std 22.16, range [38.03, 97.81]